Protein AF-A0A8S2VTW2-F1 (afdb_monomer_lite)

Organism: NCBI:txid1234261

Foldseek 3Di:
DVQCVAQLDHPVLVVLVVVPDVDVVVVLVDDLVRQCVSSVHSVSSVRRNCVSPDDCPDPPPDPPPVVVVVVVVVVVPPPPDD

pLDDT: mean 77.91, std 19.23, range [45.28, 95.56]

InterPro domains:
  IPR010994 RuvA domain 2-like [SSF47781] (2-57)

Structure (mmCIF, N/CA/C/O backbone):
data_AF-A0A8S2VTW2-F1
#
_entry.id   AF-A0A8S2VTW2-F1
#
loop_
_atom_site.group_PDB
_atom_site.id
_atom_site.type_symbol
_atom_site.label_atom_id
_atom_site.label_alt_id
_atom_site.label_comp_id
_atom_site.label_asym_id
_atom_site.label_entity_id
_atom_site.label_seq_id
_atom_site.pdbx_PDB_ins_code
_atom_site.Cartn_x
_atom_site.Cartn_y
_atom_site.Cartn_z
_atom_site.occupancy
_atom_site.B_iso_or_equiv
_atom_site.auth_seq_id
_atom_site.auth_comp_id
_atom_site.auth_asym_id
_atom_site.auth_atom_id
_atom_site.pdbx_PDB_model_num
ATOM 1 N N . ASP A 1 1 ? -8.595 0.934 -16.121 1.00 69.81 1 ASP A N 1
ATOM 2 C CA . ASP A 1 1 ? -8.137 0.082 -15.015 1.00 69.81 1 ASP A CA 1
ATOM 3 C C . ASP A 1 1 ? -8.531 0.685 -13.667 1.00 69.81 1 ASP A C 1
ATOM 5 O O . ASP A 1 1 ? -8.489 1.905 -13.528 1.00 69.81 1 ASP A O 1
ATOM 9 N N . ILE A 1 2 ? -8.977 -0.133 -12.714 1.00 83.75 2 ILE A N 1
ATOM 10 C CA . ILE A 1 2 ? -9.526 0.304 -11.416 1.00 83.75 2 ILE A CA 1
ATOM 11 C C . ILE A 1 2 ? -8.401 0.585 -10.414 1.00 83.75 2 ILE A C 1
ATOM 13 O O . ILE A 1 2 ? -8.509 1.509 -9.611 1.00 83.75 2 ILE A O 1
ATOM 17 N N . LEU A 1 3 ? -7.290 -0.147 -10.496 1.00 87.44 3 LEU A N 1
ATOM 18 C CA . LEU A 1 3 ? -6.199 -0.044 -9.524 1.00 87.44 3 LEU A CA 1
ATOM 19 C C . LEU A 1 3 ? -5.448 1.282 -9.597 1.00 87.44 3 LEU A C 1
ATOM 21 O O . LEU A 1 3 ? -5.114 1.848 -8.565 1.00 87.44 3 LEU A O 1
ATOM 25 N N . VAL A 1 4 ? -5.282 1.846 -10.796 1.00 87.88 4 VAL A N 1
ATOM 26 C CA . VAL A 1 4 ? -4.682 3.182 -10.982 1.00 87.88 4 VAL A CA 1
ATOM 27 C C . VAL A 1 4 ? -5.528 4.291 -10.339 1.00 87.88 4 VAL A C 1
ATOM 29 O O . VAL A 1 4 ? -5.018 5.366 -10.043 1.00 87.88 4 VAL A O 1
ATOM 32 N N . ARG A 1 5 ? -6.820 4.040 -10.084 1.00 89.88 5 ARG A N 1
ATOM 33 C CA . ARG A 1 5 ? -7.712 4.985 -9.396 1.00 89.88 5 ARG A CA 1
ATOM 34 C C . ARG A 1 5 ? -7.646 4.865 -7.871 1.00 89.88 5 ARG A C 1
ATOM 36 O O . ARG A 1 5 ? -8.246 5.692 -7.188 1.00 89.88 5 ARG A O 1
ATOM 43 N N . MET A 1 6 ? -6.958 3.857 -7.330 1.00 91.75 6 MET A N 1
ATOM 44 C CA . MET A 1 6 ? -6.804 3.706 -5.886 1.00 91.75 6 MET A CA 1
ATOM 45 C C . MET A 1 6 ? -5.790 4.716 -5.333 1.00 91.75 6 MET A C 1
ATOM 47 O O . MET A 1 6 ? -4.757 4.977 -5.956 1.00 91.75 6 MET A O 1
ATOM 51 N N . PRO A 1 7 ? -6.046 5.289 -4.148 1.00 91.25 7 PRO A N 1
ATOM 52 C CA . PRO A 1 7 ? -5.133 6.245 -3.547 1.00 91.25 7 PRO A CA 1
ATOM 53 C C . PRO A 1 7 ? -3.810 5.557 -3.184 1.00 91.25 7 PRO A C 1
ATOM 55 O O . PRO A 1 7 ? -3.784 4.458 -2.638 1.00 91.25 7 PRO A O 1
ATOM 58 N N . GLY A 1 8 ? -2.695 6.215 -3.503 1.00 90.88 8 GLY A N 1
ATOM 59 C CA . GLY A 1 8 ? -1.354 5.649 -3.328 1.00 90.88 8 GLY A CA 1
ATOM 60 C C . GLY A 1 8 ? -0.831 4.859 -4.534 1.00 90.88 8 GLY A C 1
ATOM 61 O O . GLY A 1 8 ? 0.365 4.574 -4.578 1.00 90.88 8 GLY A O 1
ATOM 62 N N . ILE A 1 9 ? -1.664 4.581 -5.544 1.00 94.19 9 ILE A N 1
ATOM 63 C CA . ILE A 1 9 ? -1.229 3.970 -6.806 1.00 94.19 9 ILE A CA 1
ATOM 64 C C . ILE A 1 9 ? -0.941 5.043 -7.861 1.00 94.19 9 ILE A C 1
ATOM 66 O O . ILE A 1 9 ? -1.627 6.055 -7.974 1.00 94.19 9 ILE A O 1
ATOM 70 N N . ASN A 1 10 ? 0.108 4.814 -8.640 1.00 92.75 10 ASN A N 1
ATOM 71 C CA . ASN A 1 10 ? 0.498 5.577 -9.814 1.00 92.75 10 ASN A CA 1
ATOM 72 C C . ASN A 1 10 ? 0.966 4.612 -10.916 1.00 92.75 10 ASN A C 1
ATOM 74 O O . ASN A 1 10 ? 1.130 3.417 -10.690 1.00 92.75 10 ASN A O 1
ATOM 78 N N . PHE A 1 11 ? 1.228 5.120 -12.119 1.00 90.31 11 PHE A N 1
ATOM 79 C CA . PHE A 1 11 ? 1.638 4.273 -13.245 1.00 90.31 11 PHE A CA 1
ATOM 80 C C . PHE A 1 11 ? 2.945 3.495 -13.012 1.00 90.31 11 PHE A C 1
ATOM 82 O O . PHE A 1 11 ? 3.107 2.405 -13.555 1.00 90.31 11 PHE A O 1
ATOM 89 N N . LYS A 1 12 ? 3.870 4.023 -12.198 1.00 90.06 12 LYS A N 1
ATOM 90 C CA . LYS A 1 12 ? 5.162 3.378 -11.921 1.00 90.06 12 LYS A CA 1
ATOM 91 C C . LYS A 1 12 ? 4.998 2.191 -10.970 1.00 90.06 12 LYS A C 1
ATOM 93 O O . LYS A 1 12 ? 5.499 1.108 -11.253 1.00 90.06 12 LYS A O 1
ATOM 98 N N . ASN A 1 13 ? 4.277 2.381 -9.864 1.00 92.94 13 ASN A N 1
ATOM 99 C CA . ASN A 1 13 ? 4.096 1.347 -8.844 1.00 92.94 13 ASN A CA 1
ATOM 100 C C . ASN A 1 13 ? 2.935 0.384 -9.151 1.00 92.94 13 ASN A C 1
ATOM 102 O O . ASN A 1 13 ? 2.941 -0.739 -8.658 1.00 92.94 13 ASN A O 1
ATOM 106 N N . TYR A 1 14 ? 2.004 0.761 -10.031 1.00 92.44 14 TYR A N 1
ATOM 107 C CA . TYR A 1 14 ? 0.948 -0.119 -10.532 1.00 92.44 14 TYR A CA 1
ATOM 108 C C . TYR A 1 14 ? 1.527 -1.380 -11.185 1.00 92.44 14 TYR A C 1
ATOM 110 O O . TYR A 1 14 ? 1.081 -2.484 -10.887 1.00 92.44 14 TYR A O 1
ATOM 118 N N . LYS A 1 15 ? 2.562 -1.238 -12.027 1.00 91.75 15 LYS A N 1
ATOM 119 C CA . LYS A 1 15 ? 3.196 -2.389 -12.687 1.00 91.75 15 LYS A CA 1
ATOM 120 C C . LYS A 1 15 ? 3.893 -3.307 -11.678 1.00 91.75 15 LYS A C 1
ATOM 122 O O . LYS A 1 15 ? 3.822 -4.522 -11.806 1.00 91.75 15 LYS A O 1
ATOM 127 N N . LEU A 1 16 ? 4.524 -2.728 -10.653 1.00 92.62 16 LEU A N 1
ATOM 128 C CA . LEU A 1 16 ? 5.134 -3.490 -9.557 1.00 92.62 16 LEU A CA 1
ATOM 129 C C . LEU A 1 16 ? 4.082 -4.285 -8.778 1.00 92.62 16 LEU A C 1
ATOM 131 O O . LEU A 1 16 ? 4.313 -5.445 -8.453 1.00 92.62 16 LEU A O 1
ATOM 135 N N . LEU A 1 17 ? 2.922 -3.671 -8.533 1.00 91.56 17 LEU A N 1
ATOM 136 C CA . LEU A 1 17 ? 1.794 -4.310 -7.871 1.00 91.56 17 LEU A CA 1
ATOM 137 C C . LEU A 1 17 ? 1.230 -5.465 -8.708 1.00 91.56 17 LEU A C 1
ATOM 139 O O . LEU A 1 17 ? 1.139 -6.576 -8.204 1.00 91.56 17 LEU A O 1
ATOM 143 N N . MET A 1 18 ? 0.933 -5.235 -9.992 1.00 90.69 18 MET A N 1
ATOM 144 C CA . MET A 1 18 ? 0.447 -6.265 -10.928 1.00 90.69 18 MET A CA 1
ATOM 145 C C . MET A 1 18 ? 1.373 -7.478 -11.025 1.00 90.69 18 MET A C 1
ATOM 147 O O . MET A 1 18 ? 0.910 -8.603 -11.150 1.00 90.69 18 MET A O 1
ATOM 151 N N . ASN A 1 19 ? 2.685 -7.260 -10.940 1.00 91.94 19 ASN A N 1
ATOM 152 C CA . ASN A 1 19 ? 3.661 -8.346 -10.981 1.00 91.94 19 ASN A CA 1
ATOM 153 C C . ASN A 1 19 ? 3.712 -9.170 -9.681 1.00 91.94 19 ASN A C 1
ATOM 155 O O . ASN A 1 19 ? 4.365 -10.211 -9.651 1.00 91.94 19 ASN A O 1
ATOM 159 N N . LYS A 1 20 ? 3.118 -8.679 -8.587 1.00 91.50 20 LYS A N 1
AT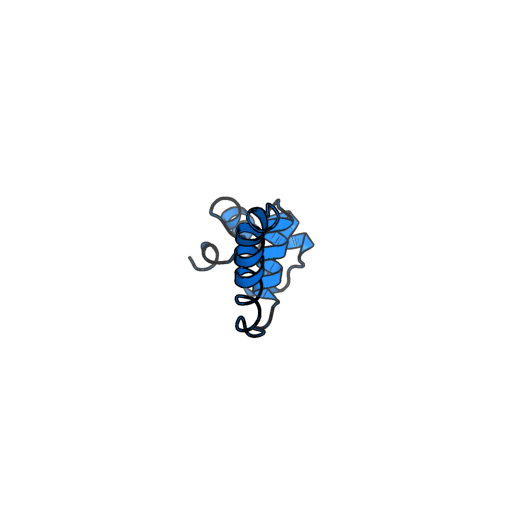OM 160 C CA . LYS A 1 20 ? 3.184 -9.299 -7.254 1.00 91.50 20 LYS A CA 1
ATOM 161 C C . LYS A 1 20 ? 1.857 -9.860 -6.764 1.00 91.50 20 LYS A C 1
ATOM 163 O O . LYS A 1 20 ? 1.882 -10.742 -5.914 1.00 91.50 20 LYS A O 1
ATOM 168 N N . VAL A 1 21 ? 0.732 -9.364 -7.269 1.00 90.75 21 VAL A N 1
ATOM 169 C CA . VAL A 1 21 ? -0.607 -9.833 -6.901 1.00 90.75 21 VAL A CA 1
ATOM 170 C C . VAL A 1 21 ? -1.424 -10.145 -8.143 1.00 90.75 21 VAL A C 1
ATOM 172 O O . VAL A 1 21 ? -1.539 -9.325 -9.048 1.00 90.75 21 VAL A O 1
ATOM 175 N N . GLU A 1 22 ? -2.037 -11.324 -8.147 1.00 87.50 22 GLU A N 1
ATOM 176 C CA . GLU A 1 22 ? -2.838 -11.838 -9.262 1.00 87.50 22 GLU A CA 1
ATOM 177 C C . GLU A 1 22 ? -4.262 -11.274 -9.256 1.00 87.50 22 GLU A C 1
ATOM 179 O O . GLU A 1 22 ? -4.919 -11.198 -10.292 1.00 87.50 22 G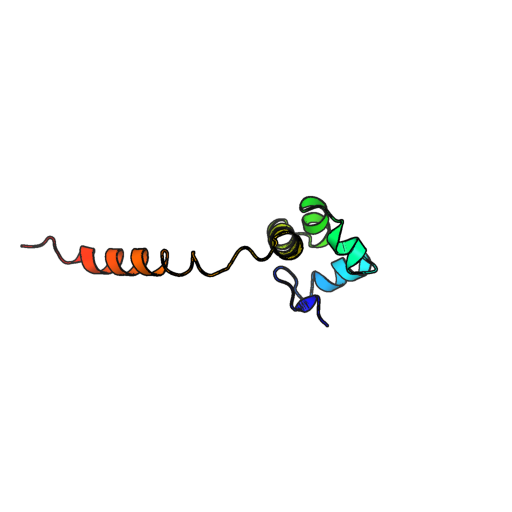LU A O 1
ATOM 184 N N . ASN A 1 23 ? -4.772 -10.897 -8.079 1.00 89.25 23 ASN A N 1
ATOM 185 C CA . ASN A 1 23 ? -6.140 -10.419 -7.920 1.00 89.25 23 ASN A CA 1
ATOM 186 C C . ASN A 1 23 ? -6.328 -9.520 -6.685 1.00 89.25 23 ASN A C 1
ATOM 188 O O . ASN A 1 23 ? -5.470 -9.409 -5.805 1.00 89.25 23 ASN A O 1
ATOM 192 N N . LEU A 1 24 ? -7.505 -8.888 -6.608 1.00 87.94 24 LEU A N 1
ATOM 193 C CA . LEU A 1 24 ? -7.884 -7.999 -5.504 1.00 87.94 24 LEU A CA 1
ATOM 194 C C . LEU A 1 24 ? -7.975 -8.717 -4.148 1.00 87.94 24 LEU A C 1
ATOM 196 O O . LEU A 1 24 ? -7.764 -8.083 -3.118 1.00 87.94 24 LEU A O 1
ATOM 200 N N . GLN A 1 25 ? -8.264 -10.021 -4.133 1.00 90.06 25 GLN A N 1
ATOM 201 C CA . GLN A 1 25 ? -8.353 -10.797 -2.895 1.00 90.06 25 GLN A CA 1
ATOM 202 C C . GLN A 1 25 ? -6.973 -11.010 -2.261 1.00 90.06 25 GLN A C 1
ATOM 204 O O . GLN A 1 25 ? -6.846 -10.973 -1.038 1.00 90.06 25 GLN A O 1
ATOM 209 N N . GLN A 1 26 ? -5.934 -11.233 -3.070 1.00 91.06 26 GLN A N 1
ATOM 210 C CA . GLN A 1 26 ? -4.556 -11.266 -2.584 1.00 91.06 26 GLN A CA 1
ATOM 211 C C . GLN A 1 26 ? -4.132 -9.876 -2.109 1.00 91.06 26 GLN A C 1
ATOM 213 O O . GLN A 1 26 ? -3.603 -9.753 -1.008 1.00 91.06 26 GLN A O 1
ATOM 218 N N . LEU A 1 27 ? -4.453 -8.826 -2.875 1.00 91.31 27 LEU A N 1
ATOM 219 C CA . LEU A 1 27 ? -4.162 -7.441 -2.494 1.00 91.31 27 LEU A CA 1
ATOM 220 C C . LEU A 1 27 ? -4.739 -7.082 -1.114 1.00 91.31 27 LEU A C 1
ATOM 222 O O . LEU A 1 27 ? -4.051 -6.455 -0.314 1.00 91.31 27 LEU A O 1
ATOM 226 N N . SER A 1 28 ? -5.973 -7.500 -0.816 1.00 90.25 28 SER A N 1
ATOM 227 C CA . SER A 1 28 ? -6.623 -7.219 0.470 1.00 90.25 28 SER A CA 1
ATOM 228 C C . SER A 1 28 ? -6.082 -8.026 1.649 1.00 90.25 28 SER A C 1
ATOM 230 O O . SER A 1 28 ? -6.462 -7.755 2.779 1.00 90.25 28 SER A O 1
ATOM 232 N N . LYS A 1 29 ? -5.253 -9.045 1.408 1.00 92.88 29 LYS A N 1
ATOM 233 C CA . LYS A 1 29 ? -4.627 -9.850 2.468 1.00 92.88 29 LYS A CA 1
ATOM 234 C C . LYS A 1 29 ? -3.236 -9.343 2.851 1.00 92.88 29 LYS A C 1
ATOM 236 O O . LYS A 1 29 ? -2.707 -9.788 3.863 1.00 92.88 29 LYS A O 1
ATOM 241 N N . LEU A 1 30 ? -2.653 -8.448 2.053 1.00 93.94 30 LEU A N 1
ATOM 242 C CA . LEU A 1 30 ? -1.328 -7.899 2.311 1.00 93.94 30 LEU A CA 1
ATOM 243 C C . LEU A 1 30 ? -1.351 -6.922 3.487 1.00 93.94 30 LEU A C 1
ATOM 245 O O . LEU A 1 30 ? -2.238 -6.071 3.609 1.00 93.94 30 LEU A O 1
ATOM 249 N N . SER A 1 31 ? -0.319 -7.011 4.316 1.00 94.00 31 SER A N 1
ATOM 250 C CA . SER A 1 31 ? -0.045 -6.048 5.376 1.00 94.00 31 SER A CA 1
ATOM 251 C C . SER A 1 31 ? 0.451 -4.708 4.818 1.00 94.00 31 SER A C 1
ATOM 253 O O . SER A 1 31 ? 0.939 -4.605 3.689 1.00 94.00 31 SER A O 1
ATOM 255 N N . GLU A 1 32 ? 0.373 -3.655 5.633 1.00 94.56 32 GLU A N 1
ATOM 256 C CA . GLU A 1 32 ? 0.865 -2.319 5.273 1.00 94.56 32 GLU A CA 1
ATOM 257 C C . GLU A 1 32 ? 2.348 -2.324 4.869 1.00 94.56 32 GLU A C 1
ATOM 259 O O . GLU A 1 32 ? 2.732 -1.670 3.897 1.00 94.56 32 GLU A O 1
ATOM 264 N N . ASN A 1 33 ? 3.170 -3.100 5.579 1.00 94.88 33 ASN A N 1
ATOM 265 C CA . ASN A 1 33 ? 4.603 -3.217 5.313 1.00 94.88 33 ASN A CA 1
ATOM 266 C C . ASN A 1 33 ? 4.879 -3.898 3.969 1.00 94.88 33 ASN A C 1
ATOM 268 O O . ASN A 1 33 ? 5.728 -3.432 3.209 1.00 94.88 33 ASN A O 1
ATOM 272 N N . GLU A 1 34 ? 4.140 -4.961 3.644 1.00 94.88 34 GLU A N 1
ATOM 273 C CA . GLU A 1 34 ? 4.256 -5.650 2.355 1.00 94.88 34 GLU A CA 1
ATOM 274 C C . GLU A 1 34 ? 3.828 -4.742 1.202 1.00 94.88 34 GLU A C 1
ATOM 276 O O . GLU A 1 34 ? 4.527 -4.652 0.191 1.00 94.88 34 GLU A O 1
ATOM 281 N N . LEU A 1 35 ? 2.734 -3.992 1.370 1.00 94.88 35 LEU A N 1
ATOM 282 C CA . LEU A 1 35 ? 2.320 -2.982 0.395 1.00 94.88 35 LEU A CA 1
ATOM 283 C C . LEU A 1 35 ? 3.381 -1.887 0.243 1.00 94.88 35 LEU A C 1
ATOM 285 O O . LEU A 1 35 ? 3.694 -1.485 -0.876 1.00 94.88 35 LEU A O 1
ATOM 289 N N . GLY A 1 36 ? 3.980 -1.429 1.343 1.00 94.88 36 GLY A N 1
ATOM 290 C CA . GLY A 1 36 ? 5.083 -0.470 1.317 1.00 94.88 36 GLY A CA 1
ATOM 291 C C . GLY A 1 36 ? 6.305 -0.993 0.559 1.00 94.88 36 GLY A C 1
ATOM 292 O O . GLY A 1 36 ? 6.894 -0.250 -0.226 1.00 94.88 36 GLY A O 1
ATOM 293 N N . ALA A 1 37 ? 6.647 -2.271 0.741 1.00 95.56 37 ALA A N 1
ATOM 294 C CA . ALA A 1 37 ? 7.752 -2.929 0.052 1.00 95.56 37 ALA A CA 1
ATOM 295 C C . ALA A 1 37 ? 7.486 -3.089 -1.455 1.00 95.56 37 ALA A C 1
ATOM 297 O O . ALA A 1 37 ? 8.342 -2.743 -2.269 1.00 95.56 37 ALA A O 1
ATOM 298 N N . ILE A 1 38 ? 6.288 -3.540 -1.845 1.00 94.38 38 ILE A N 1
ATOM 299 C CA . ILE A 1 38 ? 5.905 -3.711 -3.259 1.00 94.38 38 ILE A CA 1
ATOM 300 C C . ILE A 1 38 ? 5.867 -2.361 -3.981 1.00 94.38 38 ILE A C 1
ATOM 302 O O . ILE A 1 38 ? 6.373 -2.230 -5.096 1.00 94.38 38 ILE A O 1
ATOM 306 N N . LEU A 1 39 ? 5.290 -1.343 -3.338 1.00 93.88 39 LEU A N 1
ATOM 307 C CA . LEU A 1 39 ? 5.180 0.003 -3.899 1.00 93.88 39 LEU A CA 1
ATOM 308 C C . LEU A 1 39 ? 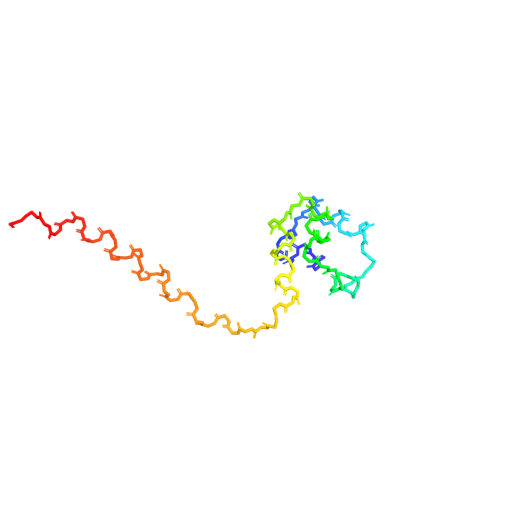6.474 0.819 -3.753 1.00 93.88 39 LEU A C 1
ATOM 310 O O . LEU A 1 39 ? 6.504 1.969 -4.197 1.00 93.88 39 LEU A O 1
ATOM 314 N N . GLN A 1 40 ? 7.512 0.246 -3.128 1.00 93.75 40 GLN A N 1
ATOM 315 C CA . GLN A 1 40 ? 8.799 0.882 -2.816 1.00 93.75 40 GLN A CA 1
ATOM 316 C C . GLN A 1 40 ? 8.639 2.225 -2.084 1.00 93.75 40 GLN A C 1
ATOM 318 O O . GLN A 1 40 ? 9.411 3.166 -2.262 1.00 93.75 40 GLN A O 1
ATOM 323 N N . SER A 1 41 ? 7.580 2.345 -1.284 1.00 94.88 41 SER A N 1
ATOM 324 C CA . SER A 1 41 ? 7.233 3.565 -0.569 1.00 94.88 41 SER A CA 1
ATOM 325 C C . SER A 1 41 ? 6.273 3.256 0.569 1.00 94.88 41 SER A C 1
ATOM 327 O O . SER A 1 41 ? 5.103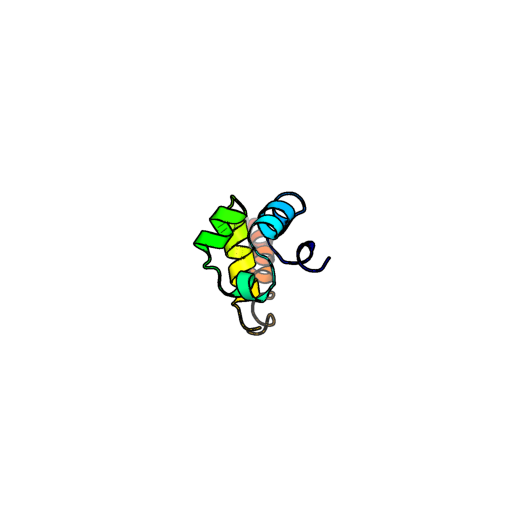 2.935 0.348 1.00 94.88 41 SER A O 1
ATOM 329 N N . SER A 1 42 ? 6.749 3.447 1.799 1.00 93.88 42 SER A N 1
ATOM 330 C CA . SER A 1 42 ? 5.928 3.326 3.009 1.00 93.88 42 SER A CA 1
ATOM 331 C C . SER A 1 42 ? 4.700 4.248 2.961 1.00 93.88 42 SER A C 1
ATOM 333 O O . SER A 1 42 ? 3.593 3.821 3.274 1.00 93.88 42 SER A O 1
ATOM 335 N N . LYS A 1 43 ? 4.847 5.480 2.450 1.00 94.44 43 LYS A N 1
ATOM 336 C CA . LYS A 1 43 ? 3.731 6.431 2.312 1.00 94.44 43 LYS A CA 1
ATOM 337 C C . LYS A 1 43 ? 2.635 5.915 1.375 1.00 94.44 43 LYS A C 1
ATOM 339 O O . LYS A 1 43 ? 1.448 6.046 1.682 1.00 94.44 43 LYS A O 1
ATOM 344 N N . HIS A 1 44 ? 3.017 5.358 0.226 1.00 94.62 44 HIS A N 1
ATOM 345 C CA . HIS A 1 44 ? 2.056 4.799 -0.726 1.00 94.62 44 HIS A CA 1
ATOM 346 C C . HIS A 1 44 ? 1.406 3.521 -0.185 1.00 94.62 44 HIS A C 1
ATOM 348 O O . HIS A 1 44 ? 0.187 3.393 -0.288 1.00 94.62 44 HIS A O 1
ATOM 354 N N . GLY A 1 45 ? 2.188 2.651 0.467 1.00 94.75 45 GLY A N 1
ATOM 355 C CA . GLY A 1 45 ? 1.695 1.456 1.157 1.00 94.75 45 GLY A CA 1
ATOM 356 C C . GLY A 1 45 ? 0.649 1.786 2.216 1.00 94.75 45 GLY A C 1
ATOM 357 O O . GLY A 1 45 ? -0.465 1.278 2.147 1.00 94.75 45 GLY A O 1
ATOM 358 N N . SER A 1 46 ? 0.956 2.728 3.110 1.00 94.31 46 SER A N 1
ATOM 359 C CA . SER A 1 46 ? 0.038 3.192 4.155 1.00 94.31 46 SER A CA 1
ATOM 360 C C . SER A 1 46 ? -1.257 3.766 3.589 1.00 94.31 46 SER A C 1
ATOM 362 O O . SER A 1 46 ? -2.353 3.443 4.044 1.00 94.31 46 SER A O 1
ATOM 364 N N . THR A 1 47 ? -1.159 4.600 2.551 1.00 94.31 47 THR A N 1
ATOM 365 C CA . THR A 1 47 ? -2.331 5.226 1.919 1.00 94.31 47 THR A CA 1
ATOM 366 C C . THR A 1 47 ? -3.275 4.175 1.330 1.00 94.31 47 THR A C 1
ATOM 368 O O . THR A 1 47 ? -4.487 4.239 1.545 1.00 94.31 47 THR A O 1
ATOM 371 N N . LEU A 1 48 ? -2.718 3.197 0.613 1.00 93.94 48 LEU A N 1
ATOM 372 C CA . LEU A 1 48 ? -3.488 2.127 -0.009 1.00 93.94 48 LEU A CA 1
ATOM 373 C C . LEU A 1 48 ? -4.052 1.151 1.029 1.00 93.94 48 LEU A C 1
ATOM 375 O O . LEU A 1 48 ? -5.230 0.807 0.961 1.00 93.94 48 LEU A O 1
ATOM 379 N N . PHE A 1 49 ? -3.241 0.751 2.013 1.00 94.00 49 PHE A N 1
ATOM 380 C CA . PHE A 1 49 ? -3.654 -0.132 3.103 1.00 94.00 49 PHE A CA 1
ATOM 381 C C . PHE A 1 49 ? -4.846 0.456 3.857 1.00 94.00 49 PHE A C 1
ATOM 383 O O . PHE A 1 49 ? -5.866 -0.213 4.025 1.00 94.00 49 PHE A O 1
ATOM 390 N N . ASN A 1 50 ? -4.750 1.739 4.219 1.00 92.25 50 ASN A N 1
ATOM 391 C CA . ASN A 1 50 ? -5.830 2.477 4.857 1.00 92.25 50 ASN A CA 1
ATOM 392 C C . ASN A 1 50 ? -7.088 2.520 3.988 1.00 92.25 50 ASN A C 1
ATOM 394 O O . ASN A 1 50 ? -8.182 2.391 4.518 1.00 92.25 50 ASN A O 1
ATOM 398 N N . PHE A 1 51 ? -6.967 2.694 2.672 1.00 90.75 51 PHE A N 1
ATOM 399 C CA . PHE A 1 51 ? -8.126 2.713 1.778 1.00 90.75 51 PHE A CA 1
ATOM 400 C C . PHE A 1 51 ? -8.825 1.352 1.671 1.00 90.75 51 PHE A C 1
ATOM 402 O O . PHE A 1 51 ? -10.052 1.303 1.651 1.00 90.75 51 PHE A O 1
ATOM 409 N N . ILE A 1 52 ? -8.061 0.259 1.624 1.00 91.00 52 ILE A N 1
ATOM 410 C CA . ILE A 1 52 ? -8.602 -1.103 1.518 1.00 91.00 52 ILE A CA 1
ATOM 411 C C . ILE A 1 52 ? -9.253 -1.545 2.837 1.00 91.00 52 ILE A C 1
ATOM 413 O O . ILE A 1 52 ? -10.313 -2.168 2.820 1.00 91.00 52 ILE A O 1
ATOM 417 N N . HIS A 1 53 ? -8.634 -1.212 3.976 1.00 87.81 53 HIS A N 1
ATOM 418 C CA . HIS A 1 53 ? -9.028 -1.727 5.291 1.00 87.81 53 HIS A CA 1
ATOM 419 C C . HIS A 1 53 ? -9.890 -0.771 6.119 1.00 87.81 53 HIS A C 1
ATOM 421 O O . HIS A 1 53 ? -10.578 -1.218 7.040 1.00 87.81 53 HIS A O 1
ATOM 427 N N . LYS A 1 54 ? -9.926 0.535 5.814 1.00 83.50 54 LYS A N 1
ATOM 428 C CA . LYS A 1 54 ? -10.934 1.406 6.426 1.00 83.50 54 LYS A CA 1
ATOM 429 C C . LYS A 1 54 ? -12.299 1.045 5.854 1.00 83.50 54 LYS A C 1
ATOM 431 O O . LYS A 1 54 ? -12.642 1.406 4.730 1.00 83.50 54 LYS A O 1
ATOM 436 N N . LYS A 1 55 ? -13.137 0.424 6.690 1.00 60.06 55 LYS A N 1
ATOM 437 C CA . LYS A 1 55 ? -14.597 0.541 6.559 1.00 60.06 55 LYS A CA 1
ATOM 438 C C . LYS A 1 55 ? -14.913 2.027 6.386 1.00 60.06 55 LYS A C 1
ATOM 440 O O . LYS A 1 55 ? -14.294 2.842 7.066 1.00 60.06 55 LYS A O 1
ATOM 445 N N . LYS A 1 56 ? -15.834 2.379 5.483 1.00 56.47 56 LYS A N 1
ATOM 446 C CA . LYS A 1 56 ? -16.335 3.752 5.303 1.00 56.47 56 LYS A CA 1
ATOM 447 C C . LYS A 1 56 ? -16.893 4.282 6.633 1.00 56.47 56 LYS A C 1
ATOM 449 O O . LYS A 1 56 ? -18.095 4.247 6.857 1.00 56.47 56 LYS A O 1
ATOM 454 N N . VAL A 1 57 ? -16.030 4.750 7.524 1.00 52.84 57 VAL A N 1
ATOM 455 C CA . VAL A 1 57 ? -16.416 5.561 8.667 1.00 52.84 57 VAL A CA 1
ATOM 456 C C . VAL A 1 57 ? -16.529 6.961 8.094 1.00 52.84 57 VAL A C 1
ATOM 458 O O . VAL A 1 57 ? -15.533 7.636 7.849 1.00 52.84 57 VAL A O 1
ATOM 461 N N . GLU A 1 58 ? -17.758 7.260 7.688 1.00 53.25 58 GLU A N 1
ATOM 462 C CA . GLU A 1 58 ? -18.339 8.567 7.401 1.00 53.25 58 GLU A CA 1
ATOM 463 C C . GLU A 1 58 ? -17.338 9.732 7.347 1.00 53.25 58 GLU A C 1
ATOM 465 O O . GLU A 1 58 ? -17.014 10.379 8.342 1.00 53.25 58 GLU A O 1
ATOM 470 N N . LEU A 1 59 ? -16.909 10.058 6.125 1.00 52.81 59 LEU A N 1
ATOM 471 C CA . LEU A 1 59 ? -16.168 11.271 5.757 1.00 52.81 59 LEU A CA 1
ATOM 472 C C . LEU A 1 59 ? -17.017 12.557 5.918 1.00 52.81 59 LEU A C 1
ATOM 474 O O . LEU A 1 59 ? -16.965 13.449 5.075 1.00 52.81 59 LEU A O 1
ATOM 478 N N . VAL A 1 60 ? -17.820 12.664 6.979 1.00 52.75 60 VAL A N 1
ATOM 479 C CA . VAL A 1 60 ? -18.711 13.809 7.238 1.00 52.75 60 VAL A CA 1
ATOM 480 C C . VAL A 1 60 ? -18.147 14.737 8.333 1.00 52.75 60 VAL A C 1
ATOM 482 O O . VAL A 1 60 ? -18.481 15.921 8.366 1.00 52.75 60 VAL A O 1
ATOM 485 N N . GLY A 1 61 ? -17.217 14.271 9.180 1.00 50.38 61 GLY A N 1
ATOM 486 C CA . GLY A 1 61 ? -16.775 15.025 10.369 1.00 50.38 61 GLY A CA 1
ATOM 487 C C . GLY A 1 61 ? -15.574 15.977 10.210 1.00 50.38 61 GLY A C 1
ATOM 488 O O . GLY A 1 61 ? -15.524 17.022 10.857 1.00 50.38 61 GLY A O 1
ATOM 489 N N . GLU A 1 62 ? -14.585 15.665 9.365 1.00 49.22 62 GLU A N 1
ATOM 490 C CA . GLU A 1 62 ? -13.244 16.279 9.506 1.00 49.22 62 GLU A CA 1
ATOM 491 C C . GLU A 1 62 ? -12.977 17.513 8.621 1.00 49.22 62 GLU A C 1
ATOM 493 O O . GLU A 1 62 ? -12.066 18.302 8.891 1.00 49.22 62 GLU A O 1
ATOM 498 N N . ILE A 1 63 ? -13.790 17.752 7.586 1.00 55.34 63 ILE A N 1
ATOM 499 C CA . ILE A 1 63 ? -13.566 18.855 6.627 1.00 55.34 63 ILE A CA 1
ATOM 500 C C . ILE A 1 63 ? -13.821 20.242 7.263 1.00 55.34 63 ILE A C 1
ATOM 502 O O . ILE A 1 63 ? -13.297 21.257 6.796 1.00 55.34 63 ILE A O 1
ATOM 506 N N . GLN A 1 64 ? -14.569 20.316 8.368 1.00 51.53 64 GLN A N 1
ATOM 507 C CA . GLN A 1 64 ? -14.993 21.589 8.967 1.00 51.53 64 GLN A CA 1
ATOM 508 C C . GLN A 1 64 ? -13.956 22.213 9.917 1.00 51.53 64 GLN A C 1
ATOM 510 O O . GLN A 1 64 ? -13.928 23.436 10.072 1.00 51.53 64 GLN A O 1
ATOM 515 N N . GLN A 1 65 ? -13.049 21.426 10.506 1.00 49.00 65 GLN A N 1
ATOM 516 C CA . GLN A 1 65 ? -12.112 21.953 11.509 1.00 49.00 65 GLN A CA 1
ATOM 517 C C . GLN A 1 65 ? -10.874 22.618 10.882 1.00 49.00 65 GLN A C 1
ATOM 519 O O . GLN A 1 65 ? -10.456 23.687 11.332 1.00 49.00 65 GLN A O 1
ATOM 524 N N . LYS A 1 66 ? -10.348 22.090 9.765 1.00 49.66 66 LYS A N 1
ATOM 525 C CA . LYS A 1 66 ? -9.180 22.693 9.085 1.00 49.66 66 LYS A CA 1
ATOM 526 C C . LYS A 1 66 ? -9.481 24.057 8.444 1.00 49.66 66 LYS A C 1
ATOM 528 O O . LYS A 1 66 ? -8.602 24.915 8.407 1.00 49.66 66 LYS A O 1
ATOM 533 N N . LYS A 1 67 ? -10.727 24.320 8.021 1.00 51.53 67 LYS A N 1
ATOM 534 C CA . LYS A 1 67 ? -11.130 25.637 7.481 1.00 51.53 67 LYS A CA 1
ATOM 535 C C . LYS A 1 67 ? -11.258 26.734 8.550 1.00 51.53 67 LYS A C 1
ATOM 537 O O . LYS A 1 67 ? -11.128 27.908 8.203 1.00 51.53 67 LYS A O 1
ATOM 542 N N . LYS A 1 68 ? -11.484 26.396 9.829 1.00 48.81 68 LYS A N 1
ATOM 543 C CA . LYS A 1 68 ? -11.575 27.390 10.920 1.00 48.81 68 LYS A CA 1
ATOM 544 C C . LYS A 1 68 ? -10.204 27.912 11.367 1.00 48.81 68 LYS A C 1
ATOM 546 O O . LYS A 1 68 ? -10.084 29.102 11.633 1.00 48.81 68 LYS A O 1
ATOM 551 N N . ILE A 1 69 ? -9.169 27.068 11.373 1.00 54.19 69 ILE A N 1
ATOM 552 C CA . ILE A 1 69 ? -7.835 27.436 11.888 1.00 54.19 69 ILE A CA 1
ATOM 553 C C . ILE A 1 69 ? -7.103 28.424 10.953 1.00 54.19 69 ILE A C 1
ATOM 555 O O . ILE A 1 69 ? -6.425 29.335 11.421 1.00 54.19 69 ILE A O 1
ATOM 559 N N . MET A 1 70 ? -7.294 28.329 9.630 1.00 50.22 70 MET A N 1
ATOM 560 C CA . MET A 1 70 ? -6.651 29.254 8.678 1.00 50.22 70 MET A CA 1
ATOM 561 C C . MET A 1 70 ? -7.281 30.655 8.645 1.00 50.22 70 MET A C 1
ATOM 563 O O . MET A 1 70 ? -6.588 31.628 8.352 1.00 50.22 70 MET A O 1
ATOM 567 N N . LYS A 1 71 ? -8.577 30.793 8.960 1.00 50.00 71 LYS A N 1
ATOM 568 C CA . LYS A 1 71 ? -9.259 32.099 8.917 1.00 50.00 71 LYS A CA 1
ATOM 569 C C . LYS A 1 71 ? -8.962 32.977 10.138 1.00 50.00 71 LYS A C 1
ATOM 571 O O . LYS A 1 71 ? -8.953 34.196 10.006 1.00 50.00 71 LYS A O 1
ATOM 576 N N . THR A 1 72 ? -8.673 32.391 11.301 1.00 51.19 72 THR A N 1
ATOM 577 C CA . THR A 1 72 ? -8.365 33.158 12.525 1.00 51.19 72 THR A CA 1
ATOM 578 C C . THR A 1 72 ? -6.894 33.566 12.632 1.00 51.19 72 THR A C 1
ATOM 580 O O . THR A 1 72 ? -6.595 34.587 13.250 1.00 51.19 72 THR A O 1
ATOM 583 N N . SER A 1 73 ? -5.971 32.834 11.995 1.00 46.22 73 SER A N 1
ATOM 584 C CA . SER A 1 73 ? -4.538 33.170 12.021 1.00 46.22 73 SER A CA 1
ATOM 585 C C . SER A 1 73 ? -4.210 34.434 11.211 1.00 46.22 73 SER A C 1
ATOM 587 O O . SER A 1 73 ? -3.425 35.266 11.663 1.00 46.22 73 SER A O 1
ATOM 589 N N . SER A 1 74 ? -4.866 34.650 10.063 1.00 49.44 74 SER A N 1
ATOM 590 C CA . SER A 1 74 ? -4.560 35.805 9.203 1.00 49.44 74 SER A CA 1
ATOM 591 C C . SER A 1 74 ? -5.171 37.130 9.693 1.00 49.44 74 SER A C 1
ATOM 593 O O . SER A 1 74 ? -4.602 38.188 9.436 1.00 49.44 74 SER A O 1
ATOM 595 N N . TYR A 1 75 ? -6.290 37.096 10.431 1.00 45.28 75 TYR A N 1
ATOM 596 C CA . TYR A 1 75 ? -6.981 38.310 10.906 1.00 45.28 75 TYR A CA 1
ATOM 597 C C . TYR A 1 75 ? -6.433 38.874 12.229 1.00 45.28 75 TYR A C 1
ATOM 599 O O . TYR A 1 75 ? -6.569 40.067 12.492 1.00 45.28 75 TYR A O 1
ATOM 607 N N . ASN A 1 76 ? -5.763 38.059 13.050 1.00 56.53 76 ASN A N 1
ATOM 608 C CA . ASN A 1 76 ? -5.243 38.505 14.35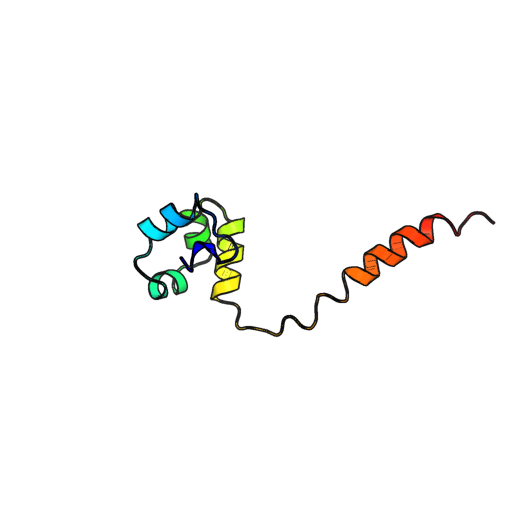0 1.00 56.53 76 ASN A CA 1
ATOM 609 C C . ASN A 1 76 ? -3.875 39.205 14.284 1.00 56.53 76 ASN A C 1
ATOM 611 O O . ASN A 1 76 ? -3.418 39.730 15.299 1.00 56.53 76 ASN A O 1
ATOM 615 N N . LYS A 1 77 ? -3.227 39.276 13.112 1.00 51.56 77 LYS A N 1
ATOM 616 C CA . LYS A 1 77 ? -1.930 39.960 12.960 1.00 51.56 77 LYS A CA 1
ATOM 617 C C . LYS A 1 77 ? -2.039 41.495 12.982 1.00 51.56 77 LYS A C 1
ATOM 619 O O . LYS A 1 77 ? -1.046 42.162 13.247 1.00 51.56 77 LYS A O 1
ATOM 624 N N . TYR A 1 78 ? -3.234 42.055 12.767 1.00 53.38 78 TYR A N 1
ATOM 625 C CA . TYR A 1 78 ? -3.438 43.504 12.598 1.00 53.38 78 TYR A CA 1
ATOM 626 C C . TYR A 1 78 ? -4.157 44.198 13.770 1.00 53.38 78 TYR A C 1
ATOM 628 O O . TYR A 1 78 ? -4.315 45.412 13.751 1.00 53.38 78 TYR A O 1
ATOM 636 N N . ARG A 1 79 ? -4.565 43.464 14.817 1.00 54.97 79 ARG A N 1
ATOM 637 C CA . ARG A 1 79 ? -5.406 43.984 15.919 1.00 54.97 79 ARG A CA 1
ATOM 638 C C . ARG A 1 79 ? -4.658 44.151 17.257 1.00 54.97 79 ARG A C 1
ATOM 640 O O . ARG A 1 79 ? -5.214 43.864 18.311 1.00 54.97 79 ARG A O 1
ATOM 647 N N . LYS A 1 80 ? -3.389 44.574 17.232 1.00 53.25 80 LYS A N 1
ATOM 648 C CA . LYS A 1 80 ? -2.611 44.974 18.433 1.00 53.25 80 LYS A CA 1
ATOM 649 C C . LYS A 1 80 ? -1.668 46.152 18.149 1.00 53.25 80 LYS A C 1
ATOM 651 O O . LYS A 1 80 ? -0.480 46.107 18.452 1.00 53.25 80 LYS A O 1
ATOM 656 N N . ARG A 1 81 ? -2.200 47.193 17.513 1.00 52.00 81 ARG A N 1
ATOM 657 C CA . ARG A 1 81 ? -1.567 48.513 17.399 1.00 52.00 81 ARG A CA 1
ATOM 658 C C . ARG A 1 81 ? -2.641 49.583 17.580 1.00 52.00 81 ARG A C 1
ATOM 660 O O . ARG A 1 81 ? -3.066 50.180 16.603 1.00 52.00 81 ARG A 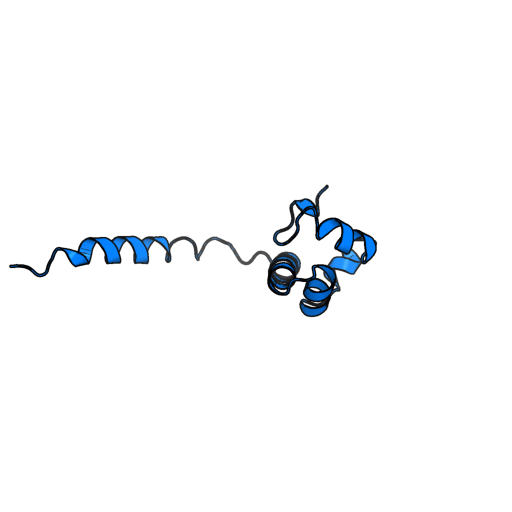O 1
ATOM 667 N N . HIS A 1 82 ? -3.134 49.723 18.803 1.00 46.38 82 HIS A N 1
ATOM 668 C CA . HIS A 1 82 ? -3.849 50.893 19.305 1.00 46.38 82 HIS A CA 1
ATOM 669 C C . HIS A 1 82 ? -3.604 50.959 20.804 1.00 46.38 82 HIS A C 1
ATOM 671 O O . HIS A 1 82 ? -3.679 49.875 21.432 1.00 46.38 82 HIS A O 1
#

Secondary structure (DSSP, 8-state):
--GGGSTT--HHHHHHHHTT-SSHHHHTT--HHHHHHHTT-HHHHHHHHHHHH-----TTSSHHHHHHHHHHHHHTTSS---

Sequence (82 aa):
DILVRMPGINFKNYKLLMNKVENLQQLSKLSENELGAILQSSKHGSTLFNFIHKKKVELVGEIQQKKKIMKTSSYNKYRKRH

Radius of gyration: 19.54 Å; chains: 1; bounding box: 28×63×34 Å